Protein AF-A0A7V2XL01-F1 (afdb_monomer_lite)

pLDDT: mean 85.7, std 13.33, range [49.22, 97.25]

Structure (mmCIF, N/CA/C/O backbone):
data_AF-A0A7V2XL01-F1
#
_entry.id   AF-A0A7V2XL01-F1
#
loop_
_atom_site.group_PDB
_atom_site.id
_atom_site.type_symbol
_atom_site.label_atom_id
_atom_site.label_alt_id
_atom_site.label_comp_id
_atom_site.label_asym_id
_atom_site.label_entity_id
_atom_site.label_seq_id
_atom_site.pdbx_PDB_ins_code
_atom_site.Cartn_x
_atom_site.Cartn_y
_atom_site.Cartn_z
_atom_site.occupancy
_atom_site.B_iso_or_equiv
_atom_site.auth_seq_id
_atom_site.auth_comp_id
_atom_site.auth_asym_id
_atom_site.auth_atom_id
_atom_site.pdbx_PDB_model_num
ATOM 1 N N . THR A 1 1 ? 0.399 8.713 19.358 1.00 58.78 1 THR A N 1
ATOM 2 C CA . THR A 1 1 ? -0.285 7.772 18.441 1.00 58.78 1 THR A CA 1
ATOM 3 C C . THR A 1 1 ? -1.716 7.432 18.876 1.00 58.78 1 THR A C 1
ATOM 5 O O . THR A 1 1 ? -2.233 6.406 18.466 1.00 58.78 1 THR A O 1
ATOM 8 N N . GLY A 1 2 ? -2.405 8.290 19.648 1.00 72.38 2 GLY A N 1
ATOM 9 C CA . GLY A 1 2 ? -3.763 8.002 20.146 1.00 72.38 2 GLY A CA 1
ATOM 10 C C . GLY A 1 2 ? -4.923 8.573 19.319 1.00 72.38 2 GLY A C 1
ATOM 11 O O . GLY A 1 2 ? -6.062 8.215 19.577 1.00 72.38 2 GLY A O 1
ATOM 12 N N . CYS A 1 3 ? -4.655 9.436 18.331 1.00 81.62 3 CYS A N 1
ATOM 13 C CA . CYS A 1 3 ? -5.702 10.210 17.650 1.00 81.62 3 CYS A CA 1
ATOM 14 C C . CYS A 1 3 ? -6.735 9.346 16.913 1.00 81.62 3 CYS A C 1
ATOM 16 O O . CYS A 1 3 ? -7.891 9.728 16.834 1.00 81.62 3 CYS A O 1
ATOM 18 N N . VAL A 1 4 ? -6.355 8.164 16.422 1.00 84.19 4 VAL A N 1
ATOM 19 C CA . VAL A 1 4 ? -7.277 7.236 15.741 1.00 84.19 4 VAL A CA 1
ATOM 20 C C . VAL A 1 4 ? -8.299 6.590 16.682 1.00 84.19 4 VAL A C 1
ATOM 22 O O . VAL A 1 4 ? -9.223 5.942 16.209 1.00 84.19 4 VAL A O 1
ATOM 25 N N . PHE A 1 5 ? -8.143 6.747 18.000 1.00 83.88 5 PHE A N 1
ATOM 26 C CA . PHE A 1 5 ? -9.118 6.298 19.000 1.00 83.88 5 PHE A CA 1
ATOM 27 C C . PHE A 1 5 ? -10.061 7.421 19.453 1.00 83.88 5 PHE A C 1
ATOM 29 O O . PHE A 1 5 ? -10.966 7.171 20.244 1.00 83.88 5 PHE A O 1
ATOM 36 N N . GLU A 1 6 ? -9.851 8.647 18.970 1.00 87.69 6 GLU A N 1
ATOM 37 C CA . GLU A 1 6 ? -10.728 9.795 19.190 1.00 87.69 6 GLU A CA 1
ATOM 38 C C . GLU A 1 6 ? -11.500 10.087 17.900 1.00 87.69 6 GLU A C 1
ATOM 40 O O . GLU A 1 6 ? -10.923 10.049 16.814 1.00 87.69 6 GLU A O 1
ATOM 45 N N . ASP A 1 7 ? -12.787 10.429 18.000 1.00 85.69 7 ASP A N 1
ATOM 46 C CA . ASP A 1 7 ? -13.637 10.655 16.821 1.00 85.69 7 ASP A CA 1
ATOM 47 C C . ASP A 1 7 ? -13.053 11.712 15.870 1.00 85.69 7 ASP A C 1
ATOM 49 O O . ASP A 1 7 ? -12.974 11.503 14.662 1.00 85.69 7 ASP A O 1
ATOM 53 N N . SER A 1 8 ? -12.587 12.841 16.408 1.00 89.19 8 SER A N 1
ATOM 54 C CA . SER A 1 8 ? -12.013 13.926 15.603 1.00 89.19 8 SER A CA 1
ATOM 55 C C . SER A 1 8 ? -10.719 13.514 14.901 1.00 89.19 8 SER A C 1
ATOM 57 O O . SER A 1 8 ? -10.492 13.899 13.755 1.00 89.19 8 SER A O 1
ATOM 59 N N . GLY A 1 9 ? -9.874 12.721 15.562 1.00 89.81 9 GLY A N 1
ATOM 60 C CA . GLY A 1 9 ? -8.627 12.236 14.986 1.00 89.81 9 GLY A CA 1
ATOM 61 C C . GLY A 1 9 ? -8.849 11.132 13.954 1.00 89.81 9 GLY A C 1
ATOM 62 O O . GLY A 1 9 ? -8.181 11.128 12.921 1.00 89.81 9 GLY A O 1
ATOM 63 N N . PHE A 1 10 ? -9.821 10.247 14.179 1.00 90.88 10 PHE A N 1
ATOM 64 C CA . PHE A 1 10 ? -10.237 9.238 13.209 1.00 90.88 10 PHE A CA 1
ATOM 65 C C . PHE A 1 10 ? -10.737 9.889 11.913 1.00 90.88 10 PHE A C 1
ATOM 67 O O . PHE A 1 10 ? -10.230 9.591 10.829 1.00 90.88 10 PHE A O 1
ATOM 74 N N . GLU A 1 11 ? -11.676 10.831 12.024 1.00 90.25 11 GLU A N 1
ATOM 75 C CA . GLU A 1 11 ? -12.228 11.544 10.866 1.00 90.25 11 GLU A CA 1
ATOM 76 C C . GLU A 1 11 ? -11.154 12.392 10.162 1.00 90.25 11 GLU A C 1
ATOM 78 O O . GLU A 1 11 ? -11.120 12.450 8.932 1.00 90.25 11 GLU A O 1
ATOM 83 N N . ALA A 1 12 ? -10.210 12.982 10.908 1.00 91.75 12 ALA A N 1
ATOM 84 C CA . ALA A 1 12 ? -9.080 13.704 10.323 1.00 91.75 12 ALA A CA 1
ATOM 85 C C . ALA A 1 12 ? -8.172 12.795 9.478 1.00 91.75 12 ALA A C 1
ATOM 87 O O . ALA A 1 12 ? -7.736 13.205 8.403 1.00 91.75 12 ALA A O 1
ATOM 88 N N . VAL A 1 13 ? -7.904 11.560 9.919 1.00 91.75 13 VAL A N 1
ATOM 89 C CA . VAL A 1 13 ? -7.125 10.590 9.129 1.00 91.75 13 VAL A CA 1
ATOM 90 C C . VAL A 1 13 ? -7.889 10.190 7.869 1.00 91.75 13 VAL A C 1
ATOM 92 O O . VAL A 1 13 ? -7.326 10.209 6.777 1.00 91.75 13 VAL A O 1
ATOM 95 N N . ILE A 1 14 ? -9.179 9.883 7.984 1.00 91.88 14 ILE A N 1
ATOM 96 C CA . ILE A 1 14 ? -10.014 9.544 6.826 1.00 91.88 14 ILE A CA 1
ATOM 97 C C . ILE A 1 14 ? -10.056 10.690 5.798 1.00 91.88 14 ILE A C 1
ATOM 99 O O . ILE A 1 14 ? -9.956 10.440 4.592 1.00 91.88 14 ILE A O 1
ATOM 103 N N . ALA A 1 15 ? -10.152 11.938 6.264 1.00 91.62 15 ALA A N 1
ATOM 104 C CA . ALA A 1 15 ? -10.118 13.128 5.418 1.00 91.62 15 ALA A CA 1
ATOM 105 C C . ALA A 1 15 ? -8.738 13.363 4.782 1.00 91.62 15 ALA A C 1
ATOM 107 O O . ALA A 1 15 ? -8.662 13.703 3.604 1.00 91.62 15 ALA A O 1
ATOM 108 N N . LEU A 1 16 ? -7.645 13.133 5.520 1.00 92.44 16 LEU A N 1
ATOM 109 C CA . LEU A 1 16 ? -6.273 13.255 5.008 1.00 92.44 16 LEU A CA 1
ATOM 110 C C . LEU A 1 16 ? -6.029 12.327 3.813 1.00 92.44 16 LEU A C 1
ATOM 112 O O . LEU A 1 16 ? -5.373 12.709 2.847 1.00 92.44 16 LEU A O 1
ATOM 116 N N . PHE A 1 17 ? -6.584 11.118 3.873 1.00 89.56 17 PHE A N 1
ATOM 117 C CA . PHE A 1 17 ? -6.529 10.148 2.786 1.00 89.56 17 PHE A CA 1
ATOM 118 C C . PHE A 1 17 ? -7.675 10.309 1.782 1.00 89.56 17 PHE A C 1
ATOM 120 O O . PHE A 1 17 ? -7.885 9.392 0.997 1.00 89.56 17 PHE A O 1
ATOM 127 N N . ASP A 1 18 ? -8.441 11.409 1.805 1.00 90.81 18 ASP A N 1
ATOM 128 C CA . ASP A 1 18 ? -9.541 11.716 0.871 1.00 90.81 18 ASP A CA 1
ATOM 129 C C . ASP A 1 18 ? -10.467 10.505 0.622 1.00 90.81 18 ASP A C 1
ATOM 131 O O . ASP A 1 18 ? -10.835 10.139 -0.496 1.00 90.81 18 ASP A O 1
ATOM 135 N N . THR A 1 19 ? -10.759 9.794 1.712 1.00 92.06 19 THR A N 1
ATOM 136 C CA . THR A 1 19 ? -11.473 8.514 1.702 1.00 92.06 19 THR A CA 1
ATOM 137 C C . THR A 1 19 ? -12.795 8.606 2.472 1.00 92.06 19 THR A C 1
ATOM 139 O O . THR A 1 19 ? -13.506 7.619 2.583 1.00 92.06 19 THR A O 1
ATOM 142 N N . THR A 1 20 ? -13.205 9.795 2.928 1.00 90.50 20 THR A N 1
ATOM 143 C CA . THR A 1 20 ? -14.439 10.025 3.708 1.00 90.50 20 THR A CA 1
ATOM 144 C C . THR A 1 20 ? -15.690 9.421 3.078 1.00 90.50 20 THR A C 1
ATOM 146 O O . THR A 1 20 ? -16.404 8.661 3.730 1.00 90.50 20 THR A O 1
ATOM 149 N N . ILE A 1 21 ? -15.943 9.698 1.795 1.00 90.88 21 ILE A N 1
ATOM 150 C CA . ILE A 1 21 ? -17.135 9.187 1.101 1.00 90.88 21 ILE A CA 1
ATOM 151 C C . ILE A 1 21 ? -17.086 7.656 1.007 1.00 90.88 21 ILE A C 1
ATOM 153 O O . ILE A 1 21 ? -18.052 6.982 1.362 1.00 90.88 21 ILE A O 1
ATOM 157 N N . THR A 1 22 ? -15.953 7.100 0.570 1.00 90.25 22 THR A N 1
ATOM 158 C CA . THR A 1 22 ? -15.762 5.649 0.438 1.00 90.25 22 THR A CA 1
ATOM 159 C C . THR A 1 22 ? -15.860 4.951 1.794 1.00 90.25 22 THR A C 1
ATOM 161 O O . THR A 1 22 ? -16.496 3.908 1.907 1.00 90.25 22 THR A O 1
ATOM 164 N N . PHE A 1 23 ? -15.297 5.543 2.846 1.00 90.50 23 PHE A N 1
ATOM 165 C CA . PHE A 1 23 ? -15.342 4.991 4.192 1.00 90.50 23 PHE A CA 1
ATOM 166 C C . PHE A 1 23 ? -16.779 4.870 4.693 1.00 90.50 23 PHE A C 1
ATOM 168 O O . PHE A 1 23 ? -17.203 3.775 5.054 1.00 90.50 23 PHE A O 1
ATOM 175 N N . HIS A 1 24 ? -17.565 5.947 4.636 1.00 90.56 24 HIS A N 1
ATOM 176 C CA . HIS A 1 24 ? -18.951 5.916 5.111 1.00 90.56 24 HIS A CA 1
ATOM 177 C C . HIS A 1 24 ? -19.889 5.073 4.239 1.00 90.56 24 HIS A C 1
ATOM 179 O O . HIS A 1 24 ? -20.900 4.580 4.741 1.00 90.56 24 HIS A O 1
ATOM 185 N N . ALA A 1 25 ? -19.561 4.865 2.960 1.00 89.75 25 ALA A N 1
ATOM 186 C CA . ALA A 1 25 ? -20.298 3.940 2.105 1.00 89.75 25 ALA A CA 1
ATOM 187 C C . ALA A 1 25 ? -20.110 2.471 2.533 1.00 89.75 25 ALA A C 1
ATOM 189 O O . ALA A 1 25 ? -21.058 1.691 2.465 1.00 89.75 25 ALA A O 1
ATOM 190 N N . HIS A 1 26 ? -18.910 2.099 2.992 1.00 88.12 26 HIS A N 1
ATOM 191 C CA . HIS A 1 26 ? -18.565 0.722 3.369 1.00 88.12 26 HIS A CA 1
ATOM 192 C C . HIS A 1 26 ? -18.771 0.418 4.863 1.00 88.12 26 HIS A C 1
ATOM 194 O O . HIS A 1 26 ? -19.145 -0.697 5.228 1.00 88.12 26 HIS A O 1
ATOM 200 N N . TYR A 1 27 ? -18.552 1.405 5.730 1.00 88.56 27 TYR A N 1
ATOM 201 C CA . TYR A 1 27 ? -18.593 1.268 7.183 1.00 88.56 27 TYR A CA 1
ATOM 202 C C . TYR A 1 27 ? -19.563 2.282 7.785 1.00 88.56 27 TYR A C 1
ATOM 204 O O . TYR A 1 27 ? -19.190 3.365 8.237 1.00 88.56 27 TYR A O 1
ATOM 212 N N . GLN A 1 28 ? -20.841 1.911 7.828 1.00 80.69 28 GLN A N 1
ATOM 213 C CA . GLN A 1 28 ? -21.841 2.690 8.550 1.00 80.69 28 GLN A CA 1
ATOM 214 C C . GLN A 1 28 ? -21.640 2.504 10.058 1.00 80.69 28 GLN A C 1
ATOM 216 O O . GLN A 1 28 ? -21.635 1.378 10.550 1.00 80.69 28 GLN A O 1
ATOM 221 N N . GLN A 1 29 ? -21.454 3.609 10.785 1.00 77.50 29 GLN A N 1
ATOM 222 C CA . GLN A 1 29 ? -21.333 3.662 12.252 1.00 77.50 29 GLN A CA 1
ATOM 223 C C . GLN A 1 29 ? -20.158 2.877 12.881 1.00 77.50 29 GLN A C 1
ATOM 225 O O . GLN A 1 29 ? -20.027 2.879 14.103 1.00 77.50 29 GLN A O 1
ATOM 230 N N . ARG A 1 30 ? -19.274 2.249 12.089 1.00 80.25 30 ARG A N 1
ATOM 231 C CA . ARG A 1 30 ? -18.043 1.612 12.586 1.00 80.25 30 ARG A CA 1
ATOM 232 C C . ARG A 1 30 ? -16.871 2.589 12.577 1.00 80.25 30 ARG A C 1
ATOM 234 O O . ARG A 1 30 ? -16.591 3.207 11.555 1.00 80.25 30 ARG A O 1
ATOM 241 N N . ARG A 1 31 ? -16.183 2.692 13.717 1.00 76.44 31 ARG A N 1
ATOM 242 C CA . ARG A 1 31 ? -15.003 3.547 13.943 1.00 76.44 31 ARG A CA 1
ATOM 243 C C . ARG A 1 31 ? -13.949 2.811 14.759 1.00 76.44 31 ARG A C 1
ATOM 245 O O . ARG A 1 31 ? -13.543 3.234 15.835 1.00 76.44 31 ARG A O 1
ATOM 252 N N . ASP A 1 32 ? -13.568 1.645 14.266 1.00 86.69 32 ASP A N 1
ATOM 253 C CA . ASP A 1 32 ? -12.502 0.848 14.853 1.00 86.69 32 ASP A CA 1
ATOM 254 C C . ASP A 1 32 ? -11.294 0.793 13.909 1.00 86.69 32 ASP A C 1
ATOM 256 O O . ASP A 1 32 ? -11.390 1.042 12.703 1.00 86.69 32 ASP A O 1
ATOM 260 N N . LEU A 1 33 ? -10.129 0.487 14.478 1.00 86.38 33 LEU A N 1
ATOM 261 C CA . LEU A 1 33 ? -8.871 0.463 13.740 1.00 86.38 33 LEU A CA 1
ATOM 262 C C . LEU A 1 33 ? -8.866 -0.590 12.621 1.00 86.38 33 LEU A C 1
ATOM 264 O O . LEU A 1 33 ? -8.214 -0.381 11.601 1.00 86.38 33 LEU A O 1
ATOM 268 N N . VAL A 1 34 ? -9.602 -1.695 12.777 1.00 90.19 34 VAL A N 1
ATOM 269 C CA . VAL A 1 34 ? -9.700 -2.737 11.745 1.00 90.19 34 VAL A CA 1
ATOM 270 C C . VAL A 1 34 ? -10.394 -2.166 10.511 1.00 90.19 34 VAL A C 1
ATOM 272 O O . VAL A 1 34 ? -9.886 -2.336 9.408 1.00 90.19 34 VAL A O 1
ATOM 275 N N . ALA A 1 35 ? -11.492 -1.425 10.682 1.00 91.38 35 ALA A N 1
ATOM 276 C CA . ALA A 1 35 ? -12.177 -0.750 9.576 1.00 91.38 35 ALA A CA 1
ATOM 277 C C . ALA A 1 35 ? -11.297 0.317 8.894 1.00 91.38 35 ALA A C 1
ATOM 279 O O . ALA A 1 35 ? -11.299 0.440 7.668 1.00 91.38 35 ALA A O 1
ATOM 280 N N . LEU A 1 36 ? -10.514 1.074 9.673 1.00 91.88 36 LEU A N 1
ATOM 281 C CA . LEU A 1 36 ? -9.577 2.062 9.130 1.00 91.88 36 LEU A CA 1
ATOM 282 C C . LEU A 1 36 ? -8.487 1.400 8.273 1.00 91.88 36 LEU A C 1
ATOM 284 O O . LEU A 1 36 ? -8.216 1.843 7.156 1.00 91.88 36 LEU A O 1
ATOM 288 N N . LEU A 1 37 ? -7.869 0.334 8.787 1.00 93.75 37 LEU A N 1
ATOM 289 C CA . LEU A 1 37 ? -6.813 -0.394 8.085 1.00 93.75 37 LEU A CA 1
ATOM 290 C C . LEU A 1 37 ? -7.345 -1.190 6.899 1.00 93.75 37 LEU A C 1
ATOM 292 O O . LEU A 1 37 ? -6.648 -1.278 5.888 1.00 93.75 37 LEU A O 1
ATOM 296 N N . ASP A 1 38 ? -8.573 -1.707 6.974 1.00 94.25 38 ASP A N 1
ATOM 297 C CA . ASP A 1 38 ? -9.219 -2.298 5.808 1.00 94.25 38 ASP A CA 1
ATOM 298 C C . ASP A 1 38 ? -9.207 -1.278 4.671 1.00 94.25 38 ASP A C 1
ATOM 300 O O . ASP A 1 38 ? -8.566 -1.500 3.643 1.00 94.25 38 ASP A O 1
ATOM 304 N N . MET A 1 39 ? -9.791 -0.108 4.931 1.00 94.69 39 MET A N 1
ATOM 305 C CA . MET A 1 39 ? -10.013 0.939 3.947 1.00 94.69 39 MET A CA 1
ATOM 306 C C . MET A 1 39 ? -8.719 1.553 3.385 1.00 94.69 39 MET A C 1
ATOM 308 O O . MET A 1 39 ? -8.640 1.832 2.184 1.00 94.69 39 MET A O 1
ATOM 312 N N . LEU A 1 40 ? -7.718 1.798 4.237 1.00 94.94 40 LEU A N 1
ATOM 313 C CA . LEU A 1 40 ? -6.484 2.497 3.853 1.00 94.94 40 LEU A CA 1
ATOM 314 C C . LEU A 1 40 ? -5.355 1.560 3.414 1.00 94.94 40 LEU A C 1
ATOM 316 O O . LEU A 1 40 ? -4.478 1.970 2.655 1.00 94.94 40 LEU A O 1
ATOM 320 N N . VAL A 1 41 ? -5.354 0.303 3.856 1.00 95.44 41 VAL A N 1
ATOM 321 C CA . VAL A 1 41 ? -4.261 -0.632 3.561 1.00 95.44 41 VAL A CA 1
ATOM 322 C C . VAL A 1 41 ? -4.723 -1.696 2.580 1.00 95.44 41 VAL A C 1
ATOM 324 O O . VAL A 1 41 ? -4.148 -1.812 1.502 1.00 95.44 41 VAL A O 1
ATOM 327 N N . THR A 1 42 ? -5.769 -2.452 2.908 1.00 95.81 42 THR A N 1
ATOM 328 C CA . THR A 1 42 ? -6.082 -3.705 2.194 1.00 95.81 42 THR A CA 1
ATOM 329 C C . THR A 1 42 ? -7.159 -3.577 1.107 1.00 95.81 42 THR A C 1
ATOM 331 O O . THR A 1 42 ? -7.219 -4.410 0.198 1.00 95.81 42 THR A O 1
ATOM 334 N N . HIS A 1 43 ? -7.982 -2.524 1.145 1.00 94.19 43 HIS A N 1
ATOM 335 C CA . HIS A 1 43 ? -9.182 -2.390 0.320 1.00 94.19 43 HIS A CA 1
ATOM 336 C C . HIS A 1 43 ? -8.876 -2.109 -1.158 1.00 94.19 43 HIS A C 1
ATOM 338 O O . HIS A 1 43 ? -8.776 -0.968 -1.611 1.00 94.19 43 HIS A O 1
ATOM 344 N N . ARG A 1 44 ? -8.852 -3.166 -1.971 1.00 91.31 44 ARG A N 1
ATOM 345 C CA . ARG A 1 44 ? -8.519 -3.118 -3.409 1.00 91.31 44 ARG A CA 1
ATOM 346 C C . ARG A 1 44 ? -9.471 -2.309 -4.285 1.00 91.31 44 ARG A C 1
ATOM 348 O O . ARG A 1 44 ? -9.143 -2.072 -5.437 1.00 91.31 44 ARG A O 1
ATOM 355 N N . GLY A 1 45 ? -10.642 -1.913 -3.795 1.00 89.88 45 GLY A N 1
ATOM 356 C CA . GLY A 1 45 ? -11.545 -1.012 -4.521 1.00 89.88 45 GLY A CA 1
ATOM 357 C C . GLY A 1 45 ? -11.252 0.475 -4.290 1.00 89.88 45 GLY A C 1
ATOM 358 O O . GLY A 1 45 ? -11.802 1.316 -4.993 1.00 89.88 45 GLY A O 1
ATOM 359 N N . ASN A 1 46 ? -10.405 0.815 -3.311 1.00 91.00 46 ASN A N 1
ATOM 360 C CA . ASN A 1 46 ? -10.104 2.198 -2.958 1.00 91.00 46 ASN A CA 1
ATOM 361 C C . ASN A 1 46 ? -8.788 2.610 -3.636 1.00 91.00 46 ASN A C 1
ATOM 363 O O . ASN A 1 46 ? -7.748 2.061 -3.261 1.00 91.00 46 ASN A O 1
ATOM 367 N N . PRO A 1 47 ? -8.783 3.585 -4.568 1.00 92.81 47 PRO A N 1
ATOM 368 C CA . PRO A 1 47 ? -7.572 4.005 -5.273 1.00 92.81 47 PRO A CA 1
ATOM 369 C C . PRO A 1 47 ? -6.503 4.625 -4.368 1.00 92.81 47 PRO A C 1
ATOM 371 O O . PRO A 1 47 ? -5.353 4.771 -4.774 1.00 92.81 47 PRO A O 1
ATOM 374 N N . ARG A 1 48 ? -6.877 4.984 -3.139 1.00 92.44 48 ARG A N 1
ATOM 375 C CA . ARG A 1 48 ? -5.976 5.547 -2.133 1.00 92.44 48 ARG A CA 1
ATOM 376 C C . ARG A 1 48 ? -5.446 4.490 -1.164 1.00 92.44 48 ARG A C 1
ATOM 378 O O . ARG A 1 48 ? -4.571 4.800 -0.364 1.00 92.44 48 ARG A O 1
ATOM 385 N N . SER A 1 49 ? -5.933 3.247 -1.253 1.00 95.56 49 SER A N 1
ATOM 386 C CA . SER A 1 49 ? -5.408 2.148 -0.444 1.00 95.56 49 SER A CA 1
ATOM 387 C C . SER A 1 49 ? -4.022 1.712 -0.911 1.00 95.56 49 SER A C 1
ATOM 389 O O . SER A 1 49 ? -3.723 1.700 -2.111 1.00 95.56 49 SER A O 1
ATOM 391 N N . LEU A 1 50 ? -3.197 1.257 0.030 1.00 96.06 50 LEU A N 1
ATOM 392 C CA . LEU A 1 50 ? -1.869 0.733 -0.282 1.00 96.06 50 LEU A CA 1
ATOM 393 C C . LEU A 1 50 ? -1.935 -0.479 -1.227 1.00 96.06 50 LEU A C 1
ATOM 395 O O . LEU A 1 50 ? -1.152 -0.572 -2.173 1.00 96.06 50 LEU A O 1
ATOM 399 N N . ALA A 1 51 ? -2.909 -1.373 -1.031 1.00 96.81 51 ALA A N 1
ATOM 400 C CA . ALA A 1 51 ? -3.126 -2.541 -1.881 1.00 96.81 51 ALA A CA 1
ATOM 401 C C . ALA A 1 51 ? -3.432 -2.146 -3.330 1.00 96.81 51 ALA A C 1
ATOM 403 O O . ALA A 1 51 ? -2.854 -2.712 -4.264 1.00 96.81 51 ALA A O 1
ATOM 404 N N . TRP A 1 52 ? -4.310 -1.156 -3.535 1.00 96.31 52 TRP A N 1
ATOM 405 C CA . TRP A 1 52 ? -4.628 -0.673 -4.876 1.00 96.31 52 TRP A CA 1
ATOM 406 C C . TRP A 1 52 ? -3.432 0.021 -5.520 1.00 96.31 52 TRP A C 1
ATOM 408 O O . TRP A 1 52 ? -3.100 -0.291 -6.667 1.00 96.31 52 TRP A O 1
ATOM 418 N N . VAL A 1 53 ? -2.750 0.912 -4.794 1.00 95.81 53 VAL A N 1
ATOM 419 C CA . VAL A 1 53 ? -1.569 1.626 -5.304 1.00 95.81 53 VAL A CA 1
ATOM 420 C C . VAL A 1 53 ? -0.505 0.628 -5.750 1.00 95.81 53 VAL A C 1
ATOM 422 O O . VAL A 1 53 ? 0.012 0.737 -6.863 1.00 95.81 53 VAL A O 1
ATOM 425 N N . LEU A 1 54 ? -0.243 -0.402 -4.943 1.00 95.81 54 LEU A N 1
ATOM 426 C CA . LEU A 1 54 ? 0.747 -1.425 -5.257 1.00 95.81 54 LEU A CA 1
ATOM 427 C C . LEU A 1 54 ? 0.340 -2.286 -6.457 1.00 95.81 54 LEU A C 1
ATOM 429 O O . LEU A 1 54 ? 1.170 -2.582 -7.318 1.00 95.81 54 LEU A O 1
ATOM 433 N N . SER A 1 55 ? -0.943 -2.641 -6.567 1.00 94.94 55 SER A N 1
ATOM 434 C CA . SER A 1 55 ? -1.464 -3.357 -7.739 1.00 94.94 55 SER A CA 1
ATOM 435 C C . SER A 1 55 ? -1.335 -2.529 -9.025 1.00 94.94 55 SER A C 1
ATOM 437 O O . SER A 1 55 ? -0.890 -3.035 -10.057 1.00 94.94 55 SER A O 1
ATOM 439 N N . THR A 1 56 ? -1.625 -1.230 -8.946 1.00 95.75 56 THR A N 1
ATOM 440 C CA . THR A 1 56 ? -1.520 -0.298 -10.070 1.00 95.75 56 THR A CA 1
ATOM 441 C C . THR A 1 56 ? -0.067 -0.088 -10.472 1.00 95.75 56 THR A C 1
ATOM 443 O O . THR A 1 56 ? 0.246 -0.082 -11.663 1.00 95.75 56 THR A O 1
ATOM 446 N N . LEU A 1 57 ? 0.839 0.031 -9.501 1.00 95.56 57 LEU A N 1
ATOM 447 C CA . LEU A 1 57 ? 2.275 0.121 -9.741 1.00 95.56 57 LEU A CA 1
ATOM 448 C C . LEU A 1 57 ? 2.794 -1.125 -10.471 1.00 95.56 57 LEU A C 1
ATOM 450 O O . LEU A 1 57 ? 3.443 -0.991 -11.507 1.00 95.56 57 LEU A O 1
ATOM 454 N N . ARG A 1 58 ? 2.438 -2.329 -10.000 1.00 95.31 58 ARG A N 1
ATOM 455 C CA . ARG A 1 58 ? 2.776 -3.599 -10.671 1.00 95.31 58 ARG A CA 1
ATOM 456 C C . ARG A 1 58 ? 2.268 -3.627 -12.113 1.00 95.31 58 ARG A C 1
ATOM 458 O O . ARG A 1 58 ? 3.034 -3.939 -13.022 1.00 95.31 58 ARG A O 1
ATOM 465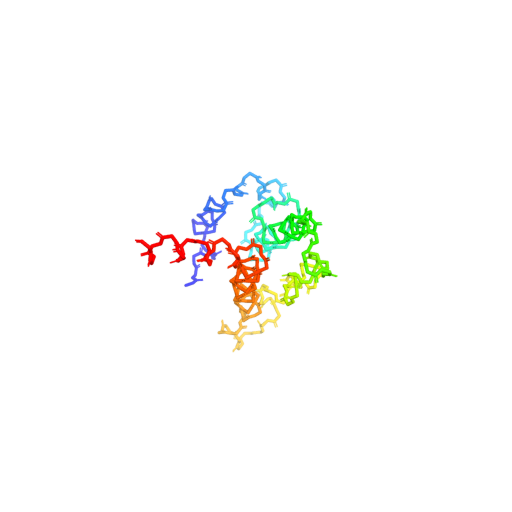 N N . ALA A 1 59 ? 1.011 -3.242 -12.336 1.00 95.19 59 ALA A N 1
ATOM 466 C CA . ALA A 1 59 ? 0.417 -3.196 -13.671 1.00 95.19 59 ALA A CA 1
ATOM 467 C C . ALA A 1 59 ? 1.097 -2.172 -14.598 1.00 95.19 59 ALA A C 1
ATOM 469 O O . ALA A 1 59 ? 1.179 -2.396 -15.804 1.00 95.19 59 ALA A O 1
ATOM 470 N N . ARG A 1 60 ? 1.591 -1.050 -14.061 1.00 95.81 60 ARG A N 1
ATOM 471 C CA . ARG A 1 60 ? 2.345 -0.049 -14.831 1.00 95.81 60 ARG A CA 1
ATOM 472 C C . ARG A 1 60 ? 3.742 -0.541 -15.191 1.00 95.81 60 ARG A C 1
ATOM 474 O O . ARG A 1 60 ? 4.138 -0.411 -16.342 1.00 95.81 60 ARG A O 1
ATOM 481 N N . VAL A 1 61 ? 4.460 -1.145 -14.248 1.00 95.44 61 VAL A N 1
ATOM 482 C CA . VAL A 1 61 ? 5.791 -1.719 -14.505 1.00 95.44 61 VAL A CA 1
ATOM 483 C C . VAL A 1 61 ? 5.718 -2.848 -15.529 1.00 95.44 61 VAL A C 1
ATOM 485 O O . VAL A 1 61 ? 6.563 -2.909 -16.412 1.00 95.44 61 VAL A O 1
ATOM 488 N N . ALA A 1 62 ? 4.682 -3.689 -15.485 1.00 93.56 62 ALA A N 1
ATOM 489 C CA . ALA A 1 62 ? 4.479 -4.752 -16.472 1.00 93.56 62 ALA A CA 1
ATOM 490 C C . ALA A 1 62 ? 4.321 -4.239 -17.919 1.00 93.56 62 ALA A C 1
ATOM 492 O O . ALA A 1 62 ? 4.474 -5.013 -18.859 1.00 93.56 62 ALA A O 1
ATOM 493 N N . LYS A 1 63 ? 4.019 -2.946 -18.106 1.00 94.31 63 LYS A N 1
ATOM 494 C CA . LYS A 1 63 ? 3.922 -2.293 -19.421 1.00 94.31 63 LYS A CA 1
ATOM 495 C C . LYS A 1 63 ? 5.235 -1.665 -19.888 1.00 94.31 63 LYS A C 1
ATOM 497 O O . LYS A 1 63 ? 5.279 -1.150 -21.003 1.00 94.31 63 LYS A O 1
ATOM 502 N N . LEU A 1 64 ? 6.276 -1.648 -19.055 1.00 94.56 64 LEU A N 1
ATOM 503 C CA . LEU A 1 64 ? 7.580 -1.135 -19.463 1.00 94.56 64 LEU A CA 1
ATOM 504 C C . LEU A 1 64 ? 8.203 -2.054 -20.525 1.00 94.56 64 LEU A C 1
ATOM 506 O O . LEU A 1 64 ? 7.973 -3.267 -20.502 1.00 94.56 64 LEU A O 1
ATOM 510 N N . PRO A 1 65 ? 8.980 -1.493 -21.467 1.00 91.56 65 PRO A N 1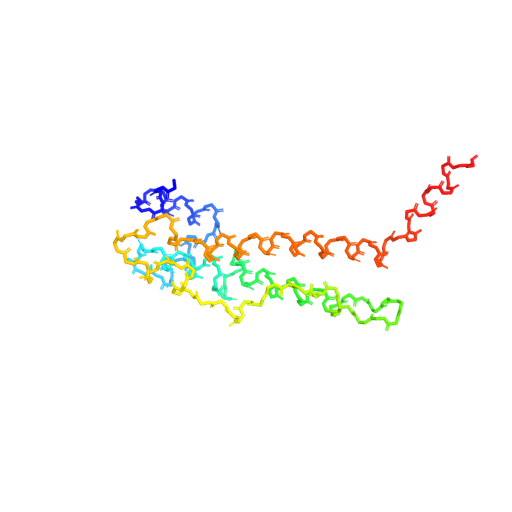
ATOM 511 C CA . PRO A 1 65 ? 9.645 -2.288 -22.487 1.00 91.56 65 PRO A CA 1
ATOM 512 C C . PRO A 1 65 ? 10.660 -3.241 -21.855 1.00 91.56 65 PRO A C 1
ATOM 514 O O . PRO A 1 65 ? 11.267 -2.937 -20.835 1.00 91.56 65 PRO A O 1
ATOM 517 N N . HIS A 1 66 ? 10.885 -4.386 -22.491 1.00 89.56 66 HIS A N 1
ATOM 518 C CA . HIS A 1 66 ? 11.997 -5.256 -22.122 1.00 89.56 66 HIS A CA 1
ATOM 519 C C . HIS A 1 66 ? 13.310 -4.522 -22.421 1.00 89.56 66 HIS A C 1
ATOM 521 O O . HIS A 1 66 ? 13.440 -3.902 -23.477 1.00 89.56 66 HIS A O 1
ATOM 527 N N . ALA A 1 67 ? 14.274 -4.597 -21.509 1.00 85.69 67 ALA A N 1
ATOM 528 C CA . ALA A 1 67 ? 15.601 -4.016 -21.687 1.00 85.69 67 ALA A CA 1
ATOM 529 C C . ALA A 1 67 ? 16.661 -5.049 -21.303 1.00 85.69 67 ALA A C 1
ATOM 531 O O . ALA A 1 67 ? 16.467 -5.826 -20.366 1.00 85.69 67 ALA A O 1
ATOM 532 N N . ASP A 1 68 ? 17.750 -5.076 -22.071 1.00 80.06 68 ASP A N 1
ATOM 533 C CA . ASP A 1 68 ? 18.895 -5.973 -21.871 1.00 80.06 68 ASP A CA 1
ATOM 534 C C . ASP A 1 68 ? 18.526 -7.469 -21.815 1.00 80.06 68 ASP A C 1
ATOM 536 O O . ASP A 1 68 ? 19.156 -8.260 -21.121 1.00 80.06 68 ASP A O 1
ATOM 540 N N . GLY A 1 69 ? 17.471 -7.868 -22.538 1.00 82.75 69 GLY A N 1
ATOM 541 C CA . GLY A 1 69 ? 16.988 -9.254 -22.580 1.00 82.75 69 GLY A CA 1
ATOM 542 C C . GLY A 1 69 ? 16.227 -9.713 -21.331 1.00 82.75 69 GLY A C 1
ATOM 543 O O . GLY A 1 69 ? 15.790 -10.860 -21.281 1.00 82.75 69 GLY A O 1
ATOM 544 N N . SER A 1 70 ? 16.020 -8.837 -20.345 1.00 87.44 70 SER A N 1
ATOM 545 C CA . SER A 1 70 ? 15.274 -9.147 -19.124 1.00 87.44 70 SER A CA 1
ATOM 546 C C . SER A 1 70 ? 13.840 -8.603 -19.165 1.00 87.44 70 SER A C 1
ATOM 548 O O .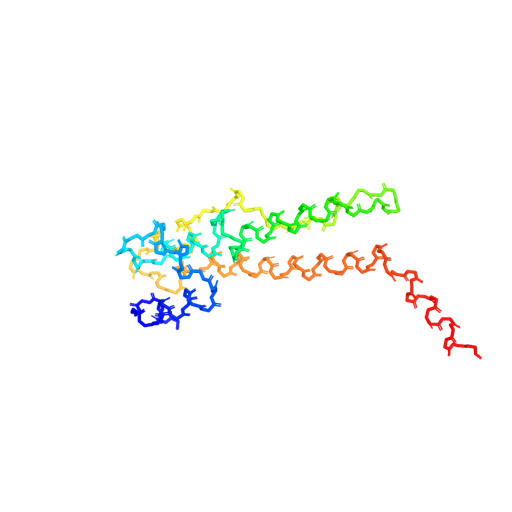 SER A 1 70 ? 13.611 -7.481 -19.638 1.00 87.44 70 SER A O 1
ATOM 550 N N . PRO A 1 71 ? 12.856 -9.341 -18.621 1.00 91.94 71 PRO A N 1
ATOM 551 C CA . PRO A 1 71 ? 11.493 -8.853 -18.498 1.00 91.94 71 PRO A CA 1
ATOM 552 C C . PRO A 1 71 ? 11.354 -7.727 -17.473 1.00 91.94 71 PRO A C 1
ATOM 554 O O . PRO A 1 71 ? 12.049 -7.655 -16.457 1.00 91.94 71 PRO A O 1
ATOM 557 N N . ALA A 1 72 ? 10.393 -6.837 -17.728 1.00 91.94 72 ALA A N 1
ATOM 558 C CA . ALA A 1 72 ? 10.079 -5.743 -16.816 1.00 91.94 72 ALA A CA 1
ATOM 559 C C . ALA A 1 72 ? 9.572 -6.241 -15.450 1.00 91.94 72 ALA A C 1
ATOM 561 O O . ALA A 1 72 ? 9.713 -5.536 -14.453 1.00 91.94 72 ALA A O 1
ATOM 562 N N . SER A 1 73 ? 9.039 -7.467 -15.376 1.00 91.31 73 SER A N 1
ATOM 563 C CA . SER A 1 73 ? 8.641 -8.115 -14.122 1.00 91.31 73 SER A CA 1
ATOM 564 C C . SER A 1 73 ? 9.785 -8.251 -13.118 1.00 91.31 73 SER A C 1
ATOM 566 O O . SER A 1 73 ? 9.528 -8.196 -11.919 1.00 91.31 73 SER A O 1
ATOM 568 N N . ASP A 1 74 ? 11.037 -8.357 -13.572 1.00 93.06 74 ASP A N 1
ATOM 569 C CA . ASP A 1 74 ? 12.200 -8.473 -12.682 1.00 93.06 74 ASP A CA 1
ATOM 570 C C . ASP A 1 74 ? 12.378 -7.223 -11.812 1.00 93.06 74 ASP A C 1
ATOM 572 O O . ASP A 1 74 ? 12.861 -7.299 -10.679 1.00 93.06 74 ASP A O 1
ATOM 576 N N . LEU A 1 75 ? 11.918 -6.064 -12.299 1.00 94.31 75 LEU A N 1
ATOM 577 C CA . LEU A 1 75 ? 11.916 -4.811 -11.542 1.00 94.31 75 LEU A CA 1
ATOM 578 C C . LEU A 1 75 ? 11.003 -4.877 -10.315 1.00 94.31 75 LEU A C 1
ATOM 580 O O . LEU A 1 75 ? 11.161 -4.074 -9.405 1.00 94.31 75 LEU A O 1
ATOM 584 N N . LEU A 1 76 ? 10.061 -5.823 -10.263 1.00 94.81 76 LEU A N 1
ATOM 585 C CA . LEU A 1 76 ? 9.126 -5.995 -9.151 1.00 94.81 76 LEU A CA 1
ATOM 586 C C . LEU A 1 76 ? 9.679 -6.887 -8.032 1.00 94.81 76 LEU A C 1
ATOM 588 O O . LEU A 1 76 ? 8.984 -7.117 -7.041 1.00 94.81 76 LEU A O 1
ATOM 592 N N . THR A 1 77 ? 10.904 -7.397 -8.173 1.00 93.44 77 THR A N 1
ATOM 593 C CA . THR A 1 77 ? 11.530 -8.284 -7.184 1.00 93.44 77 THR A CA 1
ATOM 594 C C . THR A 1 77 ? 11.539 -7.641 -5.795 1.00 93.44 77 THR A C 1
ATOM 596 O O . THR A 1 77 ? 11.900 -6.471 -5.648 1.00 93.44 77 THR A O 1
ATOM 599 N N . GLY A 1 78 ? 11.144 -8.401 -4.772 1.00 90.88 78 GLY A N 1
ATOM 600 C CA . GLY A 1 78 ? 11.113 -7.945 -3.376 1.00 90.88 78 GLY A CA 1
ATOM 601 C C . GLY A 1 78 ? 9.923 -7.057 -3.007 1.00 90.88 78 GLY A C 1
ATOM 602 O O . GLY A 1 78 ? 9.786 -6.688 -1.848 1.00 90.88 78 GLY A O 1
ATOM 603 N N . MET A 1 79 ? 9.040 -6.733 -3.955 1.00 94.06 79 MET A N 1
ATOM 604 C CA . MET A 1 79 ? 7.881 -5.897 -3.665 1.00 94.06 79 MET A CA 1
ATOM 605 C C . MET A 1 79 ? 6.820 -6.666 -2.857 1.00 94.06 79 MET A C 1
ATOM 607 O O . MET A 1 79 ? 6.479 -7.787 -3.257 1.00 94.06 79 MET A O 1
ATOM 611 N N . PRO A 1 80 ? 6.237 -6.075 -1.792 1.00 95.12 80 PRO A N 1
ATOM 612 C CA . PRO A 1 80 ? 5.201 -6.713 -0.983 1.00 95.12 80 PRO A CA 1
ATOM 613 C C . PRO A 1 80 ? 3.999 -7.164 -1.811 1.00 95.12 80 PRO A C 1
ATOM 615 O O . PRO A 1 80 ? 3.600 -6.483 -2.757 1.00 95.12 80 PRO A O 1
ATOM 618 N N . ASP A 1 81 ? 3.409 -8.306 -1.472 1.00 93.31 81 ASP A N 1
ATOM 619 C CA . ASP A 1 81 ? 2.200 -8.800 -2.130 1.00 93.31 81 ASP A CA 1
ATOM 620 C C . ASP A 1 81 ? 0.952 -8.457 -1.301 1.00 93.31 81 ASP A C 1
ATOM 622 O O . ASP A 1 81 ? 0.776 -9.030 -0.224 1.00 93.31 81 ASP A O 1
ATOM 626 N N . PRO A 1 82 ? 0.050 -7.584 -1.794 1.00 93.19 82 PRO A N 1
ATOM 627 C CA . PRO A 1 82 ? -1.204 -7.286 -1.112 1.00 93.19 82 PRO A CA 1
ATOM 628 C C . PRO A 1 82 ? -2.121 -8.491 -0.887 1.00 93.19 82 PRO A C 1
ATOM 630 O O . PRO A 1 82 ? -3.081 -8.382 -0.129 1.00 93.19 82 PRO A O 1
ATOM 633 N N . LEU A 1 83 ? -1.925 -9.616 -1.591 1.00 91.25 83 LEU A N 1
ATOM 634 C CA . LEU A 1 83 ? -2.677 -10.858 -1.346 1.00 91.25 83 LEU A CA 1
ATOM 635 C C . LEU A 1 83 ? -2.246 -11.564 -0.059 1.00 91.25 83 LEU A C 1
ATOM 637 O O . LEU A 1 83 ? -3.027 -12.338 0.480 1.00 91.25 83 LEU A O 1
ATOM 641 N N . ALA A 1 84 ? -1.039 -11.288 0.432 1.00 92.00 84 ALA A N 1
ATOM 642 C CA . ALA A 1 84 ? -0.482 -11.927 1.618 1.00 92.00 84 ALA A CA 1
ATOM 643 C C . ALA A 1 84 ? -0.768 -11.157 2.921 1.00 92.00 84 ALA A C 1
ATOM 645 O O . ALA A 1 84 ? -0.330 -11.577 3.988 1.00 92.00 84 ALA A O 1
ATOM 646 N N . TRP A 1 85 ? -1.447 -10.009 2.853 1.00 94.38 85 TRP A N 1
ATOM 647 C CA . TRP A 1 85 ? -1.677 -9.157 4.019 1.00 94.38 85 TRP A CA 1
ATOM 648 C C . TRP A 1 85 ? -2.866 -9.648 4.843 1.00 94.38 85 TRP A C 1
ATOM 650 O O . TRP A 1 85 ? -3.997 -9.668 4.361 1.00 94.38 85 TRP A O 1
ATOM 660 N N . ASP A 1 86 ? -2.609 -9.991 6.103 1.00 91.88 86 ASP A N 1
ATOM 661 C CA . ASP A 1 86 ? -3.642 -10.330 7.080 1.00 91.88 86 ASP A CA 1
ATOM 662 C C . ASP A 1 86 ? -4.042 -9.085 7.882 1.00 91.88 86 ASP A C 1
ATOM 664 O O . ASP A 1 86 ? -3.275 -8.564 8.696 1.00 91.88 86 ASP A O 1
ATOM 668 N N . LEU A 1 87 ? -5.271 -8.619 7.662 1.00 91.69 87 LEU A N 1
ATOM 669 C CA . LEU A 1 87 ? -5.828 -7.446 8.327 1.00 91.69 87 LEU A CA 1
ATOM 670 C C . LEU A 1 87 ? -5.855 -7.584 9.860 1.00 91.69 87 LEU A C 1
ATOM 672 O O . LEU A 1 87 ? -5.613 -6.606 10.570 1.00 91.69 87 LEU A O 1
ATOM 676 N N . ILE A 1 88 ? -6.114 -8.783 10.387 1.00 88.81 88 ILE A N 1
ATOM 677 C CA . ILE A 1 88 ? -6.170 -9.014 11.834 1.00 88.81 88 ILE A CA 1
ATOM 678 C C . ILE A 1 88 ? -4.776 -8.865 12.441 1.00 88.81 88 ILE A C 1
ATOM 680 O O . ILE A 1 88 ? -4.623 -8.163 13.444 1.00 88.81 88 ILE A O 1
ATOM 684 N N . ALA A 1 89 ? -3.758 -9.439 11.797 1.00 88.44 89 ALA A N 1
ATOM 685 C CA . ALA A 1 89 ? -2.367 -9.283 12.211 1.00 88.44 89 ALA A CA 1
ATOM 686 C C . ALA A 1 89 ? -1.913 -7.814 12.151 1.00 88.44 89 ALA A C 1
ATOM 688 O O . ALA A 1 89 ? -1.324 -7.313 13.109 1.00 88.44 89 ALA A O 1
ATOM 689 N N . LEU A 1 90 ? -2.247 -7.099 11.071 1.00 90.50 90 LEU A N 1
ATOM 690 C CA . LEU A 1 90 ? -1.906 -5.680 10.896 1.00 90.50 90 LEU A CA 1
ATOM 691 C C . LEU A 1 90 ? -2.574 -4.772 11.938 1.00 90.50 90 LEU A C 1
ATOM 693 O O . LEU A 1 90 ? -1.976 -3.794 12.382 1.00 90.50 90 LEU A O 1
ATOM 697 N N . SER A 1 91 ? -3.805 -5.093 12.339 1.00 87.94 91 SER A N 1
ATOM 698 C CA . SER A 1 91 ? -4.566 -4.307 13.318 1.00 87.94 91 SER A CA 1
ATOM 699 C C . SER A 1 91 ? -4.119 -4.483 14.766 1.00 87.94 91 SER A C 1
ATOM 701 O O . SER A 1 91 ? -4.563 -3.731 15.632 1.00 87.94 91 SER A O 1
ATOM 703 N N . GLY A 1 92 ? -3.284 -5.483 15.059 1.00 83.44 92 GLY A N 1
ATOM 704 C CA . GLY A 1 92 ? -2.883 -5.782 16.430 1.00 83.44 92 GLY A CA 1
ATOM 705 C C . GLY A 1 92 ? -3.972 -6.384 17.306 1.00 83.44 92 GLY A C 1
ATOM 706 O O . GLY A 1 92 ? -3.752 -6.543 18.506 1.00 83.44 92 GLY A O 1
ATOM 707 N N . ALA A 1 93 ? -5.124 -6.747 16.732 1.00 76.44 93 ALA A N 1
ATOM 708 C CA . ALA A 1 93 ? -6.276 -7.282 17.459 1.00 76.44 93 ALA A CA 1
ATOM 709 C C . ALA A 1 93 ? -5.980 -8.597 18.212 1.00 76.44 93 ALA A C 1
ATOM 711 O O . ALA A 1 93 ? -6.710 -8.960 19.130 1.00 76.44 93 ALA A O 1
ATOM 712 N N . MET A 1 94 ? -4.890 -9.289 17.864 1.00 68.25 94 MET A N 1
ATOM 713 C CA . MET A 1 94 ? -4.418 -10.513 18.528 1.00 68.25 94 MET A CA 1
ATOM 714 C C . MET A 1 94 ? -3.547 -10.250 19.775 1.00 68.25 94 MET A C 1
ATOM 716 O O . MET A 1 94 ? -3.227 -11.182 20.512 1.00 68.25 94 MET A O 1
ATOM 720 N N . GLY A 1 95 ? -3.132 -9.003 20.025 1.00 62.06 95 GLY A N 1
ATOM 721 C CA . GLY A 1 95 ? -2.292 -8.643 21.168 1.00 62.06 95 GLY A CA 1
ATOM 722 C C . GLY A 1 95 ? -3.101 -8.526 22.461 1.00 62.06 95 GLY A C 1
ATOM 723 O O . GLY A 1 95 ? -3.855 -7.573 22.637 1.00 62.06 95 GLY A O 1
ATOM 724 N N . GLY A 1 96 ? -2.929 -9.472 23.389 1.00 56.44 96 GLY A N 1
ATOM 725 C CA . GLY A 1 96 ? -3.532 -9.407 24.727 1.00 56.44 96 GLY A CA 1
ATOM 726 C C . GLY A 1 96 ? -3.076 -8.195 25.562 1.00 56.44 96 GLY A C 1
ATOM 727 O O . GLY A 1 96 ? -2.179 -7.439 25.185 1.00 56.44 96 GLY A O 1
ATOM 728 N N . SER A 1 97 ? -3.660 -8.035 26.755 1.00 53.69 97 SER A N 1
ATOM 729 C CA . SER A 1 97 ? -3.494 -6.875 27.657 1.00 53.69 97 SER A CA 1
ATOM 730 C C . SER A 1 97 ? -2.051 -6.537 28.080 1.00 53.69 97 SER A C 1
ATOM 732 O O . SER A 1 97 ? -1.807 -5.425 28.544 1.00 53.69 97 SER A O 1
ATOM 734 N N . ALA A 1 98 ? -1.087 -7.441 27.881 1.00 51.25 98 ALA A N 1
ATOM 735 C CA . ALA A 1 98 ? 0.334 -7.232 28.175 1.00 51.25 98 ALA A CA 1
ATOM 736 C C . ALA A 1 98 ? 1.148 -6.598 27.017 1.00 51.25 98 ALA A C 1
ATOM 738 O O . ALA A 1 98 ? 2.328 -6.308 27.193 1.00 51.25 98 ALA A O 1
ATOM 739 N N . GLY A 1 99 ? 0.551 -6.384 25.835 1.00 50.97 99 GLY A N 1
ATOM 740 C CA . GLY A 1 99 ? 1.283 -6.152 24.579 1.00 50.97 99 GLY A CA 1
ATOM 741 C C . GLY A 1 99 ? 1.073 -4.808 23.875 1.00 50.97 99 GLY A C 1
ATOM 742 O O . GLY A 1 99 ? 1.309 -4.741 22.673 1.00 50.97 99 GLY A O 1
ATOM 743 N N . LYS A 1 100 ? 0.655 -3.738 24.568 1.00 53.91 100 LYS A N 1
ATOM 744 C CA . LYS A 1 100 ? 0.333 -2.423 23.953 1.00 53.91 100 LYS A CA 1
ATOM 745 C C . LYS A 1 100 ? 1.441 -1.826 23.068 1.00 53.91 100 LYS A C 1
ATOM 747 O O . LYS A 1 100 ? 1.138 -1.073 22.148 1.00 53.91 100 LYS A O 1
ATOM 752 N N . GLN A 1 101 ? 2.707 -2.159 23.330 1.00 52.31 101 GLN A N 1
ATOM 753 C CA . GLN A 1 101 ? 3.852 -1.656 22.563 1.00 52.31 101 GLN A CA 1
ATOM 754 C C . GLN A 1 101 ? 4.098 -2.418 21.250 1.00 52.31 101 GLN A C 1
ATOM 756 O O . GLN A 1 101 ? 4.696 -1.855 20.341 1.00 52.31 101 GLN A O 1
ATOM 761 N N . ASN A 1 102 ? 3.638 -3.671 21.141 1.00 60.38 102 ASN A N 1
ATOM 762 C CA . ASN A 1 102 ? 3.908 -4.542 19.991 1.00 60.38 102 ASN A CA 1
ATOM 763 C C . ASN A 1 102 ? 2.674 -4.759 19.098 1.00 60.38 102 ASN A C 1
ATOM 765 O O . ASN A 1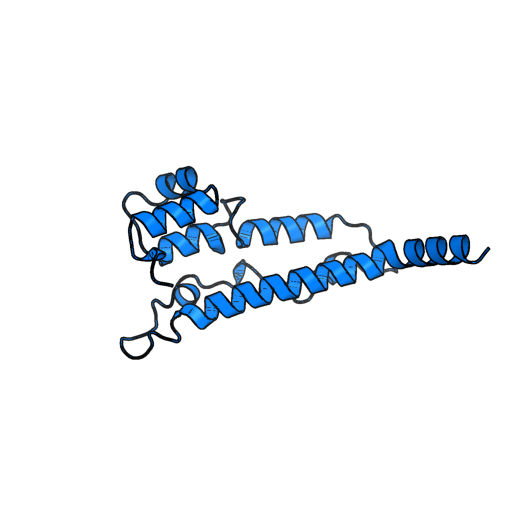 102 ? 2.742 -5.496 18.119 1.00 60.38 102 ASN A O 1
ATOM 769 N N . SER A 1 103 ? 1.543 -4.123 19.428 1.00 73.31 103 SER A N 1
ATOM 770 C CA . SER A 1 103 ? 0.272 -4.308 18.720 1.00 73.31 103 SER A CA 1
ATOM 771 C C . SER A 1 103 ? 0.353 -3.937 17.236 1.00 73.31 103 SER A C 1
ATOM 773 O O . SER A 1 103 ? -0.320 -4.558 16.432 1.00 73.31 103 SER A O 1
ATOM 775 N N . TYR A 1 104 ? 1.200 -2.984 16.836 1.00 83.75 104 TYR A N 1
ATOM 776 C CA . TYR A 1 104 ? 1.233 -2.488 15.449 1.00 83.75 104 TYR A CA 1
ATOM 777 C C . TYR A 1 104 ? 2.538 -2.788 14.711 1.00 83.75 104 TYR A C 1
ATOM 779 O O . TYR A 1 104 ? 2.804 -2.180 13.675 1.00 83.75 104 TYR A O 1
ATOM 787 N N . LEU A 1 105 ? 3.356 -3.714 15.225 1.00 87.00 105 LEU A N 1
ATOM 788 C CA . LEU A 1 105 ? 4.645 -4.061 14.621 1.00 87.00 105 LEU A CA 1
ATOM 789 C C . LEU A 1 105 ? 4.476 -4.504 13.160 1.00 87.00 105 LEU A C 1
ATOM 791 O O . LEU A 1 105 ? 5.136 -3.957 12.285 1.00 87.00 105 LEU A O 1
ATOM 795 N N . ALA A 1 106 ? 3.521 -5.398 12.886 1.00 90.25 106 ALA A N 1
ATOM 796 C CA . ALA A 1 106 ? 3.268 -5.906 11.537 1.00 90.25 106 ALA A CA 1
ATOM 797 C C . ALA A 1 106 ? 2.886 -4.793 10.542 1.00 90.25 106 ALA A C 1
ATOM 799 O O . ALA A 1 106 ? 3.298 -4.816 9.384 1.00 90.25 106 ALA A O 1
ATOM 800 N N . LEU A 1 107 ? 2.117 -3.793 10.990 1.00 92.38 107 LEU A N 1
ATOM 801 C CA . LEU A 1 107 ? 1.769 -2.638 10.161 1.00 92.38 107 LEU A CA 1
ATOM 802 C C . LEU A 1 107 ? 2.989 -1.758 9.878 1.00 92.38 107 LEU A C 1
ATOM 804 O O . LEU A 1 107 ? 3.184 -1.334 8.741 1.00 92.38 107 LEU A O 1
ATOM 808 N N . LEU A 1 108 ? 3.808 -1.491 10.897 1.00 92.25 108 LEU A N 1
ATOM 809 C CA . LEU A 1 108 ? 5.037 -0.710 10.744 1.00 92.25 108 LEU A CA 1
ATOM 810 C C . LEU A 1 108 ? 6.021 -1.405 9.797 1.00 92.25 108 LEU A C 1
ATOM 812 O O . LEU A 1 108 ? 6.553 -0.765 8.893 1.00 92.25 108 LEU A O 1
ATOM 816 N N . GLU A 1 109 ? 6.209 -2.714 9.955 1.00 93.50 109 GLU A N 1
ATOM 817 C CA . GLU A 1 109 ? 7.038 -3.536 9.071 1.00 93.50 109 GLU A CA 1
ATOM 818 C C . GLU A 1 109 ? 6.521 -3.514 7.631 1.00 93.50 109 GLU A C 1
ATOM 820 O O . GLU A 1 109 ? 7.314 -3.369 6.700 1.00 93.50 109 GLU A O 1
ATOM 825 N N . LEU A 1 110 ? 5.200 -3.588 7.431 1.00 95.62 110 LEU A N 1
ATOM 826 C CA . LEU A 1 110 ? 4.603 -3.491 6.103 1.00 95.62 110 LEU A CA 1
ATOM 827 C C . LEU A 1 110 ? 4.876 -2.129 5.451 1.00 95.62 110 LEU A C 1
ATOM 829 O O . LEU A 1 110 ? 5.310 -2.081 4.299 1.00 95.62 110 LEU A O 1
ATOM 833 N N . VAL A 1 111 ? 4.639 -1.026 6.168 1.00 94.94 111 VAL A N 1
ATOM 834 C CA . VAL A 1 111 ? 4.877 0.325 5.632 1.00 94.94 111 VAL A CA 1
ATOM 835 C C . VAL A 1 111 ? 6.358 0.513 5.300 1.00 94.94 111 VAL A C 1
ATOM 837 O O . VAL A 1 111 ? 6.672 0.975 4.202 1.00 94.94 111 VAL A O 1
ATOM 840 N N . GLN A 1 112 ? 7.263 0.069 6.178 1.00 96.25 112 GLN A N 1
ATOM 841 C CA . GLN A 1 112 ? 8.704 0.128 5.928 1.00 96.25 112 GLN A CA 1
ATOM 842 C C . GLN A 1 112 ? 9.114 -0.727 4.721 1.00 96.25 112 GLN A C 1
ATOM 844 O O . GLN A 1 112 ? 9.928 -0.305 3.900 1.00 96.25 112 GLN A O 1
ATOM 849 N N . ALA A 1 113 ? 8.541 -1.924 4.571 1.00 95.88 113 ALA A N 1
ATOM 850 C CA . ALA A 1 113 ? 8.797 -2.785 3.422 1.00 95.88 113 ALA A CA 1
ATOM 851 C C . ALA A 1 113 ? 8.312 -2.145 2.112 1.00 95.88 113 ALA A C 1
ATOM 853 O O . ALA A 1 113 ? 9.001 -2.232 1.092 1.00 95.88 113 ALA A O 1
ATOM 854 N N . CYS A 1 114 ? 7.155 -1.477 2.130 1.00 96.19 114 CYS A N 1
ATOM 855 C CA . CYS A 1 114 ? 6.644 -0.723 0.989 1.00 96.19 114 CYS A CA 1
ATOM 856 C C . CYS A 1 114 ? 7.557 0.452 0.621 1.00 96.19 114 CYS A C 1
ATOM 858 O O . CYS A 1 114 ? 7.884 0.604 -0.556 1.00 96.19 114 CYS A O 1
ATOM 860 N N . GLU A 1 115 ? 8.001 1.237 1.602 1.00 96.62 115 GLU A N 1
ATOM 861 C CA . GLU A 1 115 ? 8.930 2.352 1.400 1.00 96.62 115 GLU A CA 1
ATOM 862 C C . GLU A 1 115 ? 10.254 1.873 0.785 1.00 96.62 115 GLU A C 1
ATOM 864 O O . GLU A 1 115 ? 10.644 2.320 -0.296 1.00 96.62 115 GLU A O 1
ATOM 869 N N . ASN A 1 116 ? 10.895 0.881 1.407 1.00 97.25 116 ASN A N 1
ATOM 870 C CA . ASN A 1 116 ? 12.159 0.316 0.930 1.00 97.25 116 ASN A CA 1
ATOM 871 C C . ASN A 1 116 ? 12.028 -0.249 -0.494 1.00 97.25 116 ASN A C 1
ATOM 873 O O . ASN A 1 116 ? 12.909 -0.066 -1.335 1.00 97.25 116 ASN A O 1
ATOM 877 N N . SER A 1 117 ? 10.907 -0.913 -0.789 1.00 96.50 117 SER A N 1
ATOM 878 C CA . SER A 1 117 ? 10.643 -1.471 -2.118 1.00 96.50 117 SER A CA 1
ATOM 879 C C . SER A 1 117 ? 10.417 -0.396 -3.174 1.00 96.50 117 SER A C 1
ATOM 881 O O . SER A 1 117 ? 10.808 -0.593 -4.324 1.00 96.50 117 SER A O 1
ATOM 883 N N . ALA A 1 118 ? 9.805 0.732 -2.808 1.00 95.44 118 ALA A N 1
ATOM 884 C CA . ALA A 1 118 ? 9.614 1.861 -3.710 1.00 95.44 118 ALA A CA 1
ATOM 885 C C . ALA A 1 118 ? 10.958 2.496 -4.093 1.00 95.44 118 ALA A C 1
ATOM 887 O O . ALA A 1 118 ? 11.206 2.710 -5.282 1.00 95.44 118 ALA A O 1
ATOM 888 N N . TYR A 1 119 ? 11.851 2.706 -3.119 1.00 96.31 119 TYR A N 1
ATOM 889 C CA . TYR A 1 119 ? 13.216 3.172 -3.381 1.00 96.31 119 TYR A CA 1
ATOM 890 C C . TYR A 1 119 ? 13.985 2.195 -4.275 1.00 96.31 119 TYR A C 1
ATOM 892 O O . TYR A 1 119 ? 14.466 2.578 -5.340 1.00 96.31 119 TYR A O 1
ATOM 900 N N . ALA A 1 120 ? 13.998 0.906 -3.923 1.00 96.62 120 ALA A N 1
ATOM 901 C CA . ALA A 1 120 ? 14.684 -0.113 -4.715 1.00 96.62 120 ALA A CA 1
ATOM 902 C C . ALA A 1 120 ? 14.114 -0.246 -6.141 1.00 96.62 120 ALA A C 1
ATOM 904 O O . ALA A 1 120 ? 14.848 -0.485 -7.101 1.00 96.62 120 ALA A O 1
ATOM 905 N N . LEU A 1 121 ? 12.796 -0.106 -6.319 1.00 96.31 121 LEU A N 1
ATOM 906 C CA . LEU A 1 121 ? 12.180 -0.060 -7.645 1.00 96.31 121 LEU A CA 1
ATOM 907 C C . LEU A 1 121 ? 12.658 1.161 -8.437 1.00 96.31 121 LEU A C 1
ATOM 909 O O . LEU A 1 121 ? 13.016 1.005 -9.604 1.00 96.31 121 LEU A O 1
ATOM 913 N N . SER A 1 122 ? 12.680 2.341 -7.814 1.00 95.50 122 SER A N 1
ATOM 914 C CA . SER A 1 122 ? 13.150 3.579 -8.440 1.00 95.50 122 SER A CA 1
ATOM 915 C C . SER A 1 122 ? 14.593 3.448 -8.932 1.00 95.50 122 SER A C 1
ATOM 917 O O . SER A 1 122 ? 14.859 3.707 -10.107 1.00 95.50 122 SER A O 1
ATOM 919 N N . ASP A 1 123 ? 15.501 2.950 -8.088 1.00 95.38 123 ASP A N 1
ATOM 920 C CA . ASP A 1 123 ? 16.910 2.751 -8.448 1.00 95.38 123 ASP A CA 1
ATOM 921 C C . ASP A 1 123 ? 17.065 1.770 -9.615 1.00 95.38 123 ASP A C 1
ATOM 923 O O . ASP A 1 123 ? 17.778 2.041 -10.583 1.00 95.38 123 ASP A O 1
ATOM 927 N N . ARG A 1 124 ? 16.341 0.643 -9.584 1.00 94.56 124 ARG A N 1
ATOM 928 C CA . ARG A 1 124 ? 16.375 -0.347 -10.673 1.00 94.56 124 ARG A CA 1
ATOM 929 C C . ARG A 1 124 ? 15.847 0.212 -11.993 1.00 94.56 124 ARG A C 1
ATOM 931 O O . ARG A 1 124 ? 16.427 -0.075 -13.039 1.00 94.56 124 ARG A O 1
ATOM 938 N N . ILE A 1 125 ? 14.772 1.004 -11.963 1.00 93.69 125 ILE A N 1
ATOM 939 C CA . ILE A 1 125 ? 14.248 1.691 -13.153 1.00 93.69 125 ILE A CA 1
ATOM 940 C C . ILE A 1 125 ? 15.292 2.677 -13.691 1.00 93.69 125 ILE A C 1
ATOM 942 O O . ILE A 1 125 ? 15.566 2.671 -14.893 1.00 93.69 125 ILE A O 1
ATOM 946 N N . GLY A 1 126 ? 15.901 3.478 -12.811 1.00 92.88 126 GLY A N 1
ATOM 947 C CA . GLY A 1 126 ?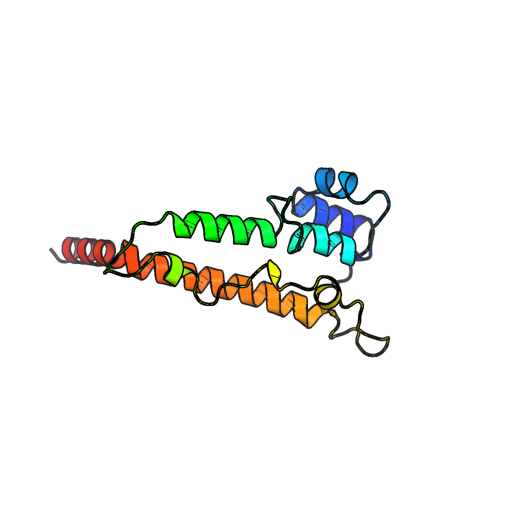 16.967 4.421 -13.151 1.00 92.88 126 GLY A CA 1
ATOM 948 C C . GLY A 1 126 ? 18.146 3.736 -13.841 1.00 92.88 126 GLY A C 1
ATOM 949 O O . GLY A 1 126 ? 18.529 4.106 -14.951 1.00 92.88 126 GLY A O 1
ATOM 950 N N . HIS A 1 127 ? 18.674 2.674 -13.234 1.00 91.56 127 HIS A N 1
ATOM 951 C CA . HIS A 1 127 ? 19.788 1.916 -13.795 1.00 91.56 127 HIS A CA 1
ATOM 952 C C . HIS A 1 127 ? 19.452 1.254 -15.135 1.00 91.56 127 HIS A C 1
ATOM 954 O O . HIS A 1 127 ? 20.261 1.328 -16.061 1.00 91.56 127 HIS A O 1
ATOM 960 N N . ARG A 1 128 ? 18.272 0.636 -15.263 1.00 91.50 128 ARG A N 1
ATOM 961 C CA . ARG A 1 128 ? 17.901 -0.118 -16.469 1.00 91.50 128 ARG A CA 1
ATOM 962 C C . ARG A 1 128 ? 17.576 0.776 -17.664 1.00 91.50 128 ARG A C 1
ATOM 964 O O . ARG A 1 128 ? 17.985 0.459 -18.772 1.00 91.50 128 ARG A O 1
ATOM 971 N N . TYR A 1 129 ? 16.850 1.876 -17.469 1.00 90.56 129 TYR A N 1
ATOM 972 C CA . TYR A 1 129 ? 16.354 2.677 -18.600 1.00 90.56 129 TYR A CA 1
ATOM 973 C C . TYR A 1 129 ? 17.059 4.023 -18.780 1.00 90.56 129 TYR A C 1
ATOM 975 O O . TYR A 1 129 ? 16.957 4.611 -19.854 1.00 90.56 129 TYR A O 1
ATOM 983 N N . PHE A 1 130 ? 17.784 4.519 -17.772 1.00 88.56 130 PHE A N 1
ATOM 984 C CA . PHE A 1 130 ? 18.344 5.876 -17.791 1.00 88.56 130 PHE A CA 1
ATOM 985 C C . PHE A 1 130 ? 19.873 5.941 -17.624 1.00 88.56 130 PHE A C 1
ATOM 987 O O . PHE A 1 130 ? 20.453 7.014 -17.793 1.00 88.56 130 PHE A O 1
ATOM 994 N N . SER A 1 131 ? 20.565 4.817 -17.399 1.00 79.75 131 SER A N 1
ATOM 995 C CA . SER A 1 131 ? 22.034 4.779 -17.241 1.00 79.75 131 SER A CA 1
ATOM 996 C C . SER A 1 131 ? 22.816 5.295 -18.461 1.00 79.75 131 SER A C 1
ATOM 998 O O . SER A 1 131 ? 23.875 5.907 -18.310 1.00 79.75 131 SER A O 1
ATOM 1000 N N . HIS A 1 132 ? 22.293 5.113 -19.678 1.00 64.38 132 HIS A N 1
ATOM 1001 C CA . HIS A 1 132 ? 22.916 5.629 -20.902 1.00 64.38 132 HIS A CA 1
ATOM 1002 C C . HIS A 1 132 ? 22.704 7.137 -21.118 1.00 64.38 132 HIS A C 1
ATOM 1004 O O . HIS A 1 132 ? 23.592 7.795 -21.665 1.00 64.38 132 HIS A O 1
ATOM 1010 N N . ALA A 1 133 ? 21.584 7.701 -20.652 1.00 59.94 133 ALA A N 1
ATOM 1011 C CA . ALA A 1 133 ? 21.314 9.139 -20.738 1.00 59.94 133 ALA A CA 1
ATOM 1012 C C . ALA A 1 133 ? 22.291 9.947 -19.865 1.00 59.94 133 ALA A C 1
ATOM 1014 O O . ALA A 1 133 ? 22.795 10.989 -20.283 1.00 59.94 133 ALA A O 1
ATOM 1015 N N . ASP A 1 134 ? 22.645 9.406 -18.698 1.00 56.91 134 ASP A N 1
ATOM 1016 C CA . ASP A 1 134 ? 23.587 10.020 -17.757 1.00 56.91 134 ASP A CA 1
ATOM 1017 C C . ASP A 1 134 ? 25.043 10.002 -18.283 1.00 56.91 134 ASP A C 1
ATOM 1019 O O . ASP A 1 134 ? 25.851 10.893 -18.013 1.00 56.91 134 ASP A O 1
ATOM 1023 N N . ARG A 1 135 ? 25.390 9.011 -19.120 1.00 56.38 135 ARG A N 1
ATOM 1024 C CA . ARG A 1 135 ? 26.709 8.925 -19.770 1.00 56.38 135 ARG A CA 1
ATOM 1025 C C . ARG A 1 135 ? 26.868 9.936 -20.913 1.00 56.38 135 ARG A C 1
ATOM 1027 O O . ARG A 1 135 ? 27.941 10.515 -21.050 1.00 56.38 135 ARG A O 1
ATOM 1034 N N . LEU A 1 136 ? 25.806 10.167 -21.689 1.00 57.41 136 LEU A N 1
ATOM 1035 C CA . LEU A 1 136 ? 25.760 11.178 -22.756 1.00 57.41 136 LEU A CA 1
ATOM 1036 C C . LEU A 1 136 ? 25.804 12.611 -22.201 1.00 57.41 136 LEU A C 1
ATOM 1038 O O . LEU A 1 136 ? 26.516 13.457 -22.742 1.00 57.41 136 LEU A O 1
ATOM 1042 N N . ALA A 1 137 ? 25.109 12.872 -21.090 1.00 56.69 137 ALA A N 1
ATOM 1043 C CA . ALA A 1 137 ? 25.154 14.168 -20.413 1.00 56.69 137 ALA A CA 1
ATOM 1044 C C . ALA A 1 137 ? 26.563 14.501 -19.886 1.00 56.69 137 ALA A C 1
ATOM 1046 O O . ALA A 1 137 ? 27.053 15.611 -20.092 1.00 56.69 137 ALA A O 1
ATOM 1047 N N . ARG A 1 138 ? 27.262 13.528 -19.280 1.00 54.66 138 ARG A N 1
ATOM 1048 C CA . ARG A 1 138 ? 28.647 13.714 -18.812 1.00 54.66 138 ARG A CA 1
ATOM 1049 C C . ARG A 1 138 ? 29.664 13.884 -19.942 1.00 54.66 138 ARG A C 1
ATOM 1051 O O . ARG A 1 138 ? 30.605 14.650 -19.771 1.00 54.66 138 ARG A O 1
ATOM 1058 N N . SER A 1 139 ? 29.488 13.230 -21.095 1.00 55.28 139 SER A N 1
ATOM 1059 C CA . SER A 1 139 ? 30.394 13.428 -22.238 1.00 55.28 139 SER A CA 1
ATOM 1060 C C . SER A 1 139 ? 30.255 14.805 -22.889 1.00 55.28 139 SER A C 1
ATOM 1062 O O . SER A 1 139 ? 31.248 15.333 -23.369 1.00 55.28 139 SER A O 1
ATOM 1064 N N . LEU A 1 140 ? 29.055 15.396 -22.875 1.00 57.50 140 LEU A N 1
ATOM 1065 C CA . LEU A 1 140 ? 28.802 16.726 -23.445 1.00 57.50 140 LEU A CA 1
ATOM 1066 C C . LEU A 1 140 ? 29.288 17.876 -22.548 1.00 57.50 140 LEU A C 1
ATOM 1068 O O . LEU A 1 140 ? 29.491 18.976 -23.042 1.00 57.50 140 LEU A O 1
ATOM 1072 N N . MET A 1 141 ? 29.480 17.639 -21.245 1.00 59.25 141 MET A N 1
ATOM 1073 C CA . MET A 1 141 ? 30.069 18.620 -20.319 1.00 59.25 141 MET A CA 1
ATOM 1074 C C . MET A 1 141 ? 31.603 18.547 -20.232 1.00 59.25 141 MET A C 1
ATOM 1076 O O . MET A 1 141 ? 32.213 19.400 -19.593 1.00 59.25 141 MET A O 1
ATOM 1080 N N . ALA A 1 142 ? 32.224 17.526 -20.829 1.00 53.00 142 ALA A N 1
ATOM 1081 C CA . ALA A 1 142 ? 33.675 17.321 -20.827 1.00 53.00 142 ALA A CA 1
ATOM 1082 C C . ALA A 1 142 ? 34.369 17.783 -22.128 1.00 53.00 142 ALA A C 1
ATOM 1084 O O . ALA A 1 142 ? 35.582 17.620 -22.260 1.00 53.00 142 ALA A O 1
ATOM 1085 N N . THR A 1 143 ? 33.607 18.339 -23.072 1.00 49.22 143 THR A N 1
ATOM 1086 C CA . THR A 1 143 ? 34.058 18.950 -24.337 1.00 49.22 143 THR A CA 1
ATOM 1087 C C . THR A 1 143 ? 33.766 20.436 -24.333 1.00 49.22 143 THR A C 1
ATOM 1089 O O . THR A 1 143 ? 34.651 21.202 -24.768 1.00 49.22 143 THR A O 1
#

Foldseek 3Di:
DCLLVPPVSVVVVCVVLVNVVVLCVVDPPDRALLSVCCQAAQPCVHCNHVQVVLVVVQVVQQPDDDFPNDGSNVLQPQADHSVPDDSCQCQLVVPPPVQPPCSHVVVVVNVVSNVVSVVSSVVVCCVGPPVVVVVVVVVVVVD

Radius of gyration: 19.89 Å; chains: 1; bounding box: 56×31×52 Å

Sequence (143 aa):
TGCVFEDSGFEAVIALFDTTITFHA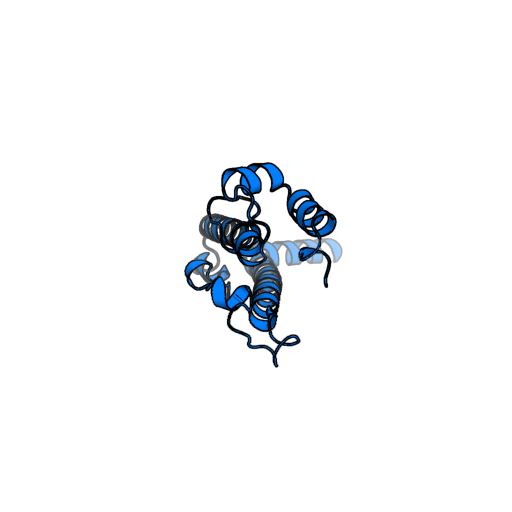HYQQRRDLVALLDMLVTHRGNPRSLAWVLSTLRARVAKLPHADGSPASDLLTGMPDPLAWDLIALSGAMGGSAGKQNSYLALLELVQACENSAYALSDRIGHRYFSHADRLARSLMAT

Secondary structure (DSSP, 8-state):
--GGGSHHHHHHHHHHTT-HHHHHHH-SS--SHHHHHIIIII-TT-TTSHHHHHHHHHHHHTTSPPBTTB-GGGGGTT---TTS--HHHHHTTT--TT-TTTTTHHHHHHHHHHHHHHHHHHHHHIIIIIHHHHHHHHHHT--